Protein AF-A0A920RTP5-F1 (afdb_monomer_lite)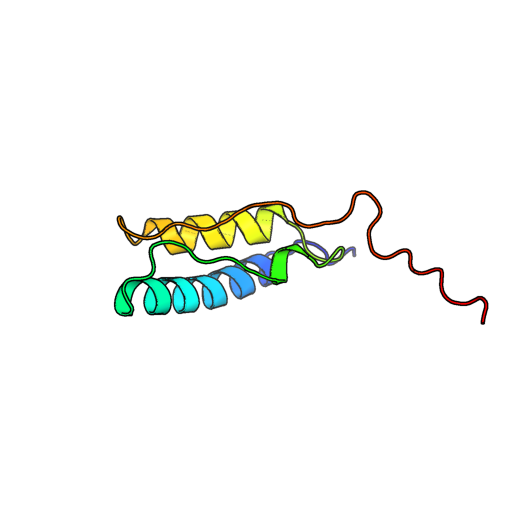

Foldseek 3Di:
DLPEPDPVLLVVLLVVLLVVLVVCVVVQHQEDEDPVLQDPRYDLCSNLVSNQVNNVVDPRHDYDSDRPHDPCHPPPPVPPD

pLDDT: mean 86.19, std 18.41, range [36.34, 98.69]

Sequence (81 aa):
MNLKGGKRCTKCFDMRFERSALYAHENNFSLFATTLGISRWKDLDQVNNSGLRAVSRYEDLNFWDFNWRKQGGFSQNDRNL

Structure (mmCIF, N/CA/C/O backbone):
data_AF-A0A920RTP5-F1
#
_entry.id   AF-A0A920RTP5-F1
#
loop_
_atom_site.group_PDB
_atom_site.id
_atom_site.type_symbol
_atom_site.label_atom_id
_atom_site.label_alt_id
_atom_site.label_comp_id
_atom_site.label_asym_id
_atom_site.label_entity_id
_atom_site.label_seq_id
_atom_site.pdbx_PDB_ins_code
_atom_site.Cartn_x
_atom_site.Cartn_y
_atom_site.Cartn_z
_atom_site.occupancy
_atom_site.B_iso_or_equiv
_atom_site.auth_seq_id
_atom_site.auth_comp_id
_atom_site.auth_asym_id
_atom_site.auth_atom_id
_atom_site.pdbx_PDB_model_num
ATOM 1 N N . MET A 1 1 ? 19.839 -10.380 -20.301 1.00 44.16 1 MET A N 1
ATOM 2 C CA . MET A 1 1 ? 18.561 -10.638 -19.598 1.00 44.16 1 MET A CA 1
ATOM 3 C C . MET A 1 1 ? 18.271 -9.444 -18.692 1.00 44.16 1 MET A C 1
ATOM 5 O O . MET A 1 1 ? 19.012 -9.221 -17.744 1.00 44.16 1 MET A O 1
ATOM 9 N N . ASN A 1 2 ? 17.285 -8.608 -19.028 1.00 46.47 2 ASN A N 1
ATOM 10 C CA . ASN A 1 2 ? 16.943 -7.419 -18.237 1.00 46.47 2 ASN A CA 1
ATOM 11 C C . ASN A 1 2 ? 16.148 -7.845 -16.990 1.00 46.47 2 ASN A C 1
ATOM 13 O O . ASN A 1 2 ? 14.964 -8.131 -17.078 1.00 46.47 2 ASN A O 1
ATOM 17 N N . LEU A 1 3 ? 16.804 -7.913 -15.828 1.00 57.69 3 LEU A N 1
ATOM 18 C CA . LEU A 1 3 ? 16.246 -8.412 -14.555 1.00 57.69 3 LEU A CA 1
ATOM 19 C C . LEU A 1 3 ? 15.331 -7.407 -13.818 1.00 57.69 3 LEU A C 1
ATOM 21 O O . LEU A 1 3 ? 15.141 -7.516 -12.604 1.00 57.69 3 LEU A O 1
ATOM 25 N N . LYS A 1 4 ? 14.774 -6.408 -14.513 1.00 61.81 4 LYS A N 1
ATOM 26 C CA . LYS A 1 4 ? 13.771 -5.508 -13.923 1.00 61.81 4 LYS A CA 1
ATOM 27 C C . LYS A 1 4 ? 12.405 -6.188 -13.956 1.00 61.81 4 LYS A C 1
ATOM 29 O O . LYS A 1 4 ? 12.020 -6.710 -14.993 1.00 61.81 4 LYS A O 1
ATOM 34 N N . GLY A 1 5 ? 11.684 -6.171 -12.837 1.00 68.19 5 GLY A N 1
ATOM 35 C CA . GLY A 1 5 ? 10.298 -6.650 -12.798 1.00 68.19 5 GLY A CA 1
ATOM 36 C C . GLY A 1 5 ? 10.129 -8.177 -12.802 1.00 68.19 5 GLY A C 1
ATOM 37 O O . GLY A 1 5 ? 9.100 -8.693 -13.223 1.00 68.19 5 GLY A O 1
ATOM 38 N N . GLY A 1 6 ? 11.129 -8.952 -12.373 1.00 85.69 6 GLY A N 1
ATOM 39 C CA . GLY A 1 6 ? 10.993 -10.414 -12.298 1.00 85.69 6 GLY A CA 1
ATOM 40 C C . GLY A 1 6 ? 10.114 -10.888 -11.129 1.00 85.69 6 GLY A C 1
ATOM 41 O O . GLY A 1 6 ? 9.989 -10.197 -10.122 1.00 85.69 6 GLY A O 1
ATOM 42 N N . LYS A 1 7 ? 9.607 -12.130 -11.192 1.00 90.44 7 LYS A N 1
ATOM 43 C CA . LYS A 1 7 ? 8.762 -12.758 -10.141 1.00 90.44 7 LYS A CA 1
ATOM 44 C C . LYS A 1 7 ? 9.350 -12.681 -8.720 1.00 90.44 7 LYS A C 1
ATOM 46 O O . LYS A 1 7 ? 8.619 -12.590 -7.736 1.00 90.44 7 LYS A O 1
ATOM 51 N N . ARG A 1 8 ? 10.684 -12.695 -8.595 1.00 93.25 8 ARG A N 1
ATOM 52 C CA . ARG A 1 8 ? 11.391 -12.533 -7.311 1.00 93.25 8 ARG A CA 1
ATOM 53 C C . ARG A 1 8 ? 11.120 -11.169 -6.665 1.00 93.25 8 ARG A C 1
ATOM 55 O O . ARG A 1 8 ? 11.045 -11.092 -5.442 1.00 93.25 8 ARG A O 1
ATOM 62 N N . CYS A 1 9 ? 10.999 -10.106 -7.466 1.00 93.75 9 CYS A N 1
ATOM 63 C CA . CYS A 1 9 ? 10.681 -8.765 -6.979 1.00 93.75 9 CYS A CA 1
ATOM 64 C C . CYS A 1 9 ? 9.290 -8.744 -6.351 1.00 93.75 9 CYS A C 1
ATOM 66 O O . CYS A 1 9 ? 9.182 -8.342 -5.198 1.00 93.75 9 CYS A O 1
ATOM 68 N N . THR A 1 10 ? 8.282 -9.283 -7.043 1.00 94.94 10 THR A N 1
ATOM 69 C CA . THR A 1 10 ? 6.914 -9.423 -6.519 1.00 94.94 10 THR A CA 1
ATOM 70 C C . THR A 1 10 ? 6.902 -10.146 -5.174 1.00 94.94 10 THR A C 1
ATOM 72 O O . THR A 1 10 ? 6.428 -9.584 -4.197 1.00 94.94 10 THR A O 1
ATOM 75 N N . LYS A 1 11 ? 7.547 -11.319 -5.071 1.00 96.19 11 LYS A N 1
ATOM 76 C CA . LYS A 1 11 ? 7.613 -12.077 -3.807 1.00 96.19 11 LYS A CA 1
ATOM 77 C C . LYS A 1 11 ? 8.269 -11.286 -2.666 1.00 96.19 11 LYS A C 1
ATOM 79 O O . LYS A 1 11 ? 7.838 -11.369 -1.521 1.00 96.19 11 LYS A O 1
ATOM 84 N N . CYS A 1 12 ? 9.320 -10.520 -2.968 1.00 96.19 12 CYS A N 1
ATOM 85 C CA . CYS A 1 12 ? 9.996 -9.671 -1.984 1.00 96.19 12 CYS A CA 1
ATOM 86 C C . CYS A 1 12 ? 9.111 -8.507 -1.519 1.00 96.19 12 CYS A C 1
ATOM 88 O O . CYS A 1 12 ? 9.103 -8.184 -0.333 1.00 96.19 12 CYS A O 1
ATOM 90 N N . PHE A 1 13 ? 8.378 -7.874 -2.438 1.00 97.44 13 PHE A N 1
ATOM 91 C CA . PHE A 1 13 ? 7.454 -6.793 -2.110 1.00 97.44 13 PHE A CA 1
ATOM 92 C C . PHE A 1 13 ? 6.259 -7.309 -1.311 1.00 97.44 13 PHE A C 1
ATOM 94 O O . PHE A 1 13 ? 5.957 -6.718 -0.283 1.00 97.44 13 PHE A O 1
ATOM 101 N N . ASP A 1 14 ? 5.669 -8.439 -1.708 1.00 97.88 14 ASP A N 1
ATOM 102 C CA . ASP A 1 14 ? 4.549 -9.070 -1.000 1.00 97.88 14 ASP A CA 1
ATOM 103 C C . ASP A 1 14 ? 4.909 -9.353 0.462 1.00 97.88 14 ASP A C 1
ATOM 105 O O . ASP A 1 14 ? 4.257 -8.838 1.360 1.00 97.88 14 ASP A O 1
ATOM 109 N N . MET A 1 15 ? 6.022 -10.053 0.714 1.00 97.81 15 MET A N 1
ATOM 110 C CA . MET A 1 15 ? 6.479 -10.358 2.078 1.00 97.81 15 MET A CA 1
ATOM 111 C C . MET A 1 15 ? 6.694 -9.095 2.928 1.00 97.81 15 MET A C 1
ATOM 113 O O . MET A 1 15 ? 6.386 -9.075 4.119 1.00 97.81 15 MET A O 1
ATOM 117 N N . ARG A 1 16 ? 7.253 -8.032 2.333 1.00 98.31 16 ARG A N 1
ATOM 118 C CA . ARG A 1 16 ? 7.480 -6.766 3.044 1.00 98.31 16 ARG A CA 1
ATOM 119 C C . ARG A 1 16 ? 6.164 -6.064 3.354 1.00 98.31 16 ARG A C 1
ATOM 121 O O . ARG A 1 16 ? 5.992 -5.597 4.475 1.00 98.31 16 ARG A O 1
ATOM 128 N N . PHE A 1 17 ? 5.253 -6.000 2.387 1.00 98.50 17 PHE A N 1
ATOM 129 C CA . PHE A 1 17 ? 3.985 -5.304 2.560 1.00 98.50 17 PHE A CA 1
ATOM 130 C C . PHE A 1 17 ? 3.006 -6.053 3.444 1.00 98.50 17 PHE A C 1
ATOM 132 O O . PHE A 1 17 ? 2.310 -5.393 4.201 1.00 98.50 17 PHE A O 1
ATOM 139 N N . GLU A 1 18 ? 2.999 -7.385 3.449 1.00 98.44 18 GLU A N 1
ATOM 140 C CA . GLU A 1 18 ? 2.203 -8.156 4.411 1.00 98.44 18 GLU A CA 1
ATOM 141 C C . GLU A 1 18 ? 2.589 -7.802 5.851 1.00 98.44 18 GLU A C 1
ATOM 143 O O . GLU A 1 18 ? 1.717 -7.529 6.676 1.00 98.44 18 GLU A O 1
ATOM 148 N N . ARG A 1 19 ? 3.895 -7.708 6.145 1.00 98.56 19 ARG A N 1
ATOM 149 C CA . ARG A 1 19 ? 4.355 -7.306 7.480 1.00 98.56 19 ARG A CA 1
ATOM 150 C C . ARG A 1 19 ? 4.040 -5.843 7.792 1.00 98.56 19 ARG A C 1
ATOM 152 O O . ARG A 1 19 ? 3.653 -5.549 8.920 1.00 98.56 19 ARG A O 1
ATOM 159 N N . SER A 1 20 ? 4.207 -4.937 6.827 1.00 98.56 20 SER A N 1
ATOM 160 C CA . SER A 1 20 ? 3.873 -3.517 7.008 1.00 98.56 20 SER A CA 1
ATOM 161 C C . SER A 1 20 ? 2.378 -3.291 7.223 1.00 98.56 20 SER A C 1
ATOM 163 O O . SER A 1 20 ? 2.020 -2.502 8.089 1.00 98.56 20 SER A O 1
ATOM 165 N N . ALA A 1 21 ? 1.522 -3.991 6.477 1.00 98.69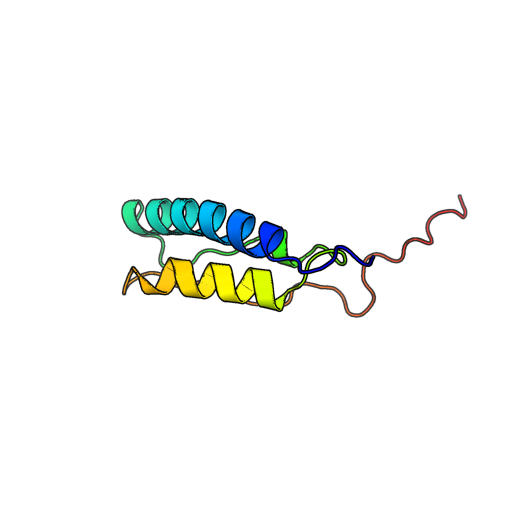 21 ALA A N 1
ATOM 166 C CA . ALA A 1 21 ? 0.075 -3.869 6.588 1.00 98.69 21 ALA A CA 1
ATOM 167 C C . ALA A 1 21 ? -0.429 -4.407 7.931 1.00 98.69 21 ALA A C 1
ATOM 169 O O . ALA A 1 21 ? -1.187 -3.720 8.604 1.00 98.69 21 ALA A O 1
ATOM 170 N N . LEU A 1 22 ? 0.072 -5.571 8.366 1.00 98.56 22 LEU A N 1
ATOM 171 C CA . LEU A 1 22 ? -0.241 -6.106 9.694 1.00 98.56 22 LEU A CA 1
ATOM 172 C C . LEU A 1 22 ? 0.133 -5.114 10.801 1.00 98.56 22 LEU A C 1
ATOM 174 O O . LEU A 1 22 ? -0.692 -4.800 11.648 1.00 98.56 22 LEU A O 1
ATOM 178 N N . TYR A 1 23 ? 1.356 -4.576 10.758 1.00 98.69 23 TYR A N 1
ATOM 179 C CA . TYR A 1 23 ? 1.797 -3.591 11.745 1.00 98.69 23 TYR A CA 1
ATOM 180 C C . TYR A 1 23 ? 0.921 -2.333 11.729 1.00 98.69 23 TYR A C 1
ATOM 182 O O . TYR A 1 23 ? 0.570 -1.816 12.785 1.00 98.69 23 TYR A O 1
ATOM 190 N N . ALA A 1 24 ? 0.571 -1.831 10.542 1.00 98.62 24 ALA A N 1
ATOM 191 C CA . ALA A 1 24 ? -0.263 -0.646 10.411 1.00 98.62 24 ALA A CA 1
ATOM 192 C C . ALA A 1 24 ? -1.658 -0.863 11.021 1.00 98.62 24 ALA A C 1
ATOM 194 O O . ALA A 1 24 ? -2.097 -0.039 11.822 1.00 98.62 24 ALA A O 1
ATOM 195 N N . HIS A 1 25 ? -2.288 -1.999 10.712 1.00 98.38 25 HIS A N 1
ATOM 196 C CA . HIS A 1 25 ? -3.585 -2.398 11.255 1.00 98.38 25 HIS A CA 1
ATOM 197 C C . HIS A 1 25 ? -3.545 -2.579 12.785 1.00 98.38 25 HIS A C 1
ATOM 199 O O . HIS A 1 25 ? -4.325 -1.954 13.495 1.00 98.38 25 HIS A O 1
ATOM 205 N N . GLU A 1 26 ? -2.572 -3.328 13.325 1.00 98.38 26 GLU A N 1
ATOM 206 C CA . GLU A 1 26 ? -2.421 -3.543 14.781 1.00 98.38 26 GLU A CA 1
ATOM 207 C C . GLU A 1 26 ? -2.212 -2.239 15.573 1.00 98.38 26 GLU A C 1
ATOM 209 O O . GLU A 1 26 ?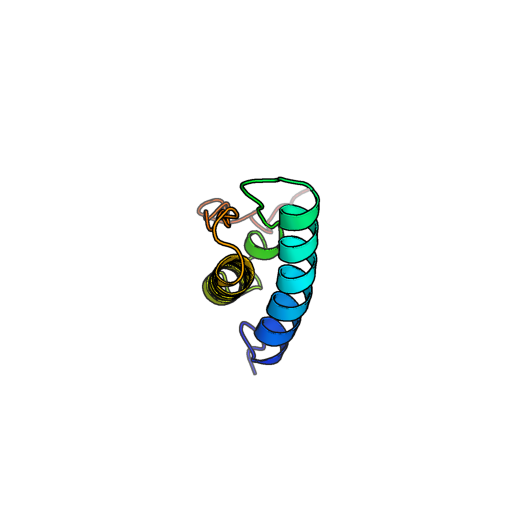 -2.475 -2.184 16.773 1.00 98.38 26 GLU A O 1
ATOM 214 N N . ASN A 1 27 ? -1.732 -1.184 14.909 1.00 98.56 27 ASN A N 1
ATOM 215 C CA . ASN A 1 27 ? -1.441 0.112 15.518 1.00 98.56 27 ASN A CA 1
ATOM 216 C C . ASN A 1 27 ? -2.433 1.213 15.102 1.00 98.56 27 ASN A C 1
ATOM 218 O O . ASN A 1 27 ? -2.172 2.387 15.360 1.00 98.56 27 ASN A O 1
ATOM 222 N N . ASN A 1 28 ? -3.578 0.853 14.510 1.00 98.06 28 ASN A N 1
ATOM 223 C CA . ASN A 1 28 ? -4.656 1.775 14.127 1.00 98.06 28 ASN A CA 1
ATOM 224 C C . ASN A 1 28 ? -4.224 2.889 13.153 1.00 98.06 28 ASN A C 1
ATOM 226 O O . ASN A 1 28 ? -4.746 4.006 13.190 1.00 98.06 28 ASN A O 1
ATOM 230 N N . PHE A 1 29 ? -3.257 2.615 12.276 1.00 98.56 29 PHE A N 1
ATOM 231 C CA . PHE A 1 29 ? -2.968 3.503 11.154 1.00 98.56 29 PHE A CA 1
ATOM 232 C C . PHE A 1 29 ? -3.969 3.243 10.029 1.00 98.56 29 PHE A C 1
ATOM 234 O O . PHE A 1 29 ? -4.183 2.101 9.648 1.00 98.56 29 PHE A O 1
ATOM 241 N N . SER A 1 30 ? -4.518 4.299 9.430 1.00 98.19 30 SER A N 1
ATOM 242 C CA . SER A 1 30 ? -5.463 4.177 8.308 1.00 98.19 30 SER A CA 1
ATOM 243 C C . SER A 1 30 ? -4.794 4.144 6.929 1.00 98.19 30 SER A C 1
ATOM 245 O O . SER A 1 30 ? -5.438 3.854 5.919 1.00 98.19 30 SER A O 1
ATOM 247 N N . LEU A 1 31 ? -3.499 4.467 6.858 1.00 97.94 31 LEU A N 1
ATOM 248 C CA . LEU A 1 31 ? -2.754 4.619 5.611 1.00 97.94 31 LEU A CA 1
ATOM 249 C C . LEU A 1 31 ? -1.269 4.312 5.821 1.00 97.94 31 LEU A C 1
ATOM 251 O O . LEU A 1 31 ? -0.659 4.804 6.771 1.00 97.94 31 LEU A O 1
ATOM 255 N N . PHE A 1 32 ? -0.653 3.587 4.887 1.00 97.94 32 PHE A N 1
ATOM 256 C CA . PHE A 1 32 ? 0.806 3.513 4.790 1.00 97.94 32 PHE A CA 1
ATOM 257 C C . PHE A 1 32 ? 1.309 3.701 3.353 1.00 97.94 32 PHE A C 1
ATOM 259 O O . PHE A 1 32 ? 0.570 3.563 2.379 1.00 97.94 32 PHE A O 1
ATOM 266 N N . ALA A 1 33 ? 2.596 4.026 3.219 1.00 96.88 33 ALA A N 1
ATOM 267 C CA . ALA A 1 33 ? 3.265 4.265 1.942 1.00 96.88 33 ALA A CA 1
ATOM 268 C C . ALA A 1 33 ? 4.623 3.550 1.887 1.00 96.88 33 ALA A C 1
ATOM 270 O O . ALA A 1 33 ? 5.084 2.960 2.867 1.00 96.88 33 ALA A O 1
ATOM 271 N N . THR A 1 34 ? 5.296 3.600 0.735 1.00 95.88 34 THR A N 1
ATOM 272 C CA . THR A 1 34 ? 6.588 2.929 0.546 1.00 95.88 34 THR A CA 1
ATOM 273 C C . THR A 1 34 ? 7.603 3.761 -0.223 1.00 95.88 34 THR A C 1
ATOM 275 O O . THR A 1 34 ? 7.307 4.364 -1.250 1.00 95.88 34 THR A O 1
ATOM 278 N N . THR A 1 35 ? 8.864 3.694 0.202 1.00 93.94 35 THR A N 1
ATOM 279 C CA . THR A 1 35 ? 9.995 4.251 -0.557 1.00 93.94 35 THR A CA 1
ATOM 280 C C . THR A 1 35 ? 10.448 3.329 -1.693 1.00 93.94 35 THR A C 1
ATOM 282 O O . THR A 1 35 ? 11.238 3.733 -2.550 1.00 93.94 35 THR A O 1
ATOM 285 N N . LEU A 1 36 ? 9.944 2.086 -1.760 1.00 93.31 36 LEU A N 1
ATOM 286 C CA . LEU A 1 36 ? 10.301 1.143 -2.822 1.00 93.31 36 LEU A CA 1
ATOM 287 C C . LEU A 1 36 ? 9.909 1.676 -4.210 1.00 93.31 36 LEU A C 1
ATOM 289 O O . LEU A 1 36 ? 10.662 1.440 -5.156 1.00 93.31 36 LEU A O 1
ATOM 293 N N . GLY A 1 37 ? 8.817 2.442 -4.318 1.00 90.31 37 GLY A N 1
ATOM 294 C CA . GLY A 1 37 ? 8.320 3.017 -5.573 1.00 90.31 37 GLY A CA 1
ATOM 295 C C . GLY A 1 37 ? 9.246 4.063 -6.209 1.00 90.31 37 GLY A C 1
ATOM 296 O O . GLY A 1 37 ? 9.233 4.237 -7.428 1.00 90.31 37 GLY A O 1
ATOM 297 N N . ILE A 1 38 ? 10.137 4.689 -5.431 1.00 90.00 38 ILE A N 1
ATOM 298 C CA . ILE A 1 38 ? 11.026 5.773 -5.896 1.00 90.00 38 ILE A CA 1
ATOM 299 C C . ILE A 1 38 ? 12.129 5.255 -6.841 1.00 90.00 38 ILE A C 1
ATOM 301 O O . ILE A 1 38 ? 12.626 5.979 -7.703 1.00 90.00 38 ILE A O 1
ATOM 305 N N . SER A 1 39 ? 12.529 3.986 -6.720 1.00 87.00 39 SER A N 1
ATOM 306 C CA . SER A 1 39 ? 13.658 3.446 -7.486 1.00 87.00 39 SER A CA 1
ATOM 307 C C . SER A 1 39 ? 13.335 3.275 -8.974 1.00 87.00 39 SER A C 1
ATOM 309 O O . SER A 1 39 ? 12.523 2.427 -9.333 1.00 87.00 39 SER A O 1
ATOM 311 N N . ARG A 1 40 ? 14.083 3.952 -9.861 1.00 83.19 40 ARG A N 1
ATOM 312 C CA . ARG A 1 40 ? 13.996 3.788 -11.334 1.00 83.19 40 ARG A CA 1
ATOM 313 C C . ARG A 1 40 ? 14.290 2.370 -11.847 1.00 83.19 40 ARG A C 1
ATOM 315 O O . ARG A 1 40 ? 14.097 2.054 -13.023 1.00 83.19 40 ARG A O 1
ATOM 322 N N . TRP A 1 41 ? 14.873 1.530 -10.995 1.00 85.88 41 TRP A N 1
ATOM 323 C CA . TRP A 1 41 ? 15.224 0.153 -11.333 1.00 85.88 41 TRP A CA 1
ATOM 324 C C . TRP A 1 41 ? 14.108 -0.835 -11.017 1.00 85.88 41 TRP A C 1
ATOM 326 O O . TRP A 1 41 ? 14.161 -1.967 -11.489 1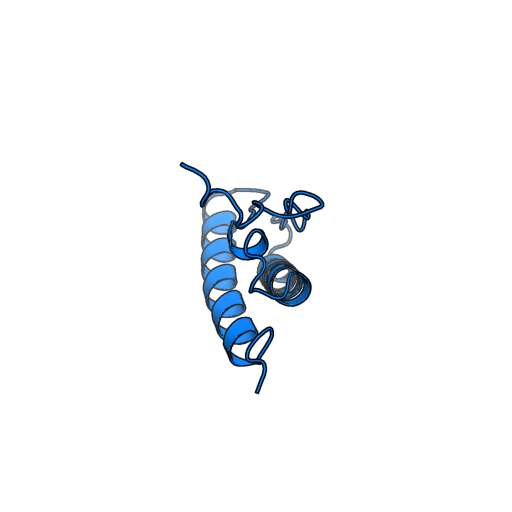.00 85.88 41 TRP A O 1
ATOM 336 N N . LYS A 1 42 ? 13.108 -0.413 -10.244 1.00 87.88 42 LYS A N 1
ATOM 337 C CA . LYS A 1 42 ? 11.960 -1.236 -9.888 1.00 87.88 42 LYS A CA 1
ATOM 338 C C . LYS A 1 42 ? 10.786 -0.907 -10.795 1.00 87.88 42 LYS A C 1
ATOM 340 O O . LYS A 1 42 ? 10.592 0.240 -11.200 1.00 87.88 42 LYS A O 1
ATOM 345 N N . ASP A 1 43 ? 10.009 -1.933 -11.080 1.00 91.81 43 ASP A N 1
ATOM 346 C CA . ASP A 1 43 ? 8.702 -1.800 -11.699 1.00 91.81 43 ASP A CA 1
ATOM 347 C C . ASP A 1 43 ? 7.736 -1.203 -10.661 1.00 91.81 43 ASP A C 1
ATOM 349 O O . ASP A 1 43 ? 7.604 -1.750 -9.563 1.00 91.81 43 ASP A O 1
ATOM 353 N N . LEU A 1 44 ? 7.161 -0.033 -10.964 1.00 92.38 44 LEU A N 1
ATOM 354 C CA . LEU A 1 44 ? 6.277 0.671 -10.032 1.00 92.38 44 LEU A CA 1
ATOM 355 C C . LEU A 1 44 ? 4.952 -0.073 -9.871 1.00 92.38 44 LEU A C 1
ATOM 357 O O . LEU A 1 44 ? 4.459 -0.172 -8.752 1.00 92.38 44 LEU A O 1
ATOM 361 N N . ASP A 1 45 ? 4.439 -0.670 -10.944 1.00 94.00 45 ASP A N 1
ATOM 362 C CA . ASP A 1 45 ? 3.173 -1.395 -10.919 1.00 94.00 45 ASP A CA 1
ATOM 363 C C . ASP A 1 45 ? 3.304 -2.641 -10.051 1.00 94.00 45 ASP A C 1
ATOM 365 O O . ASP A 1 45 ? 2.407 -2.966 -9.279 1.00 94.00 45 ASP A O 1
ATOM 369 N N . GLN A 1 46 ? 4.454 -3.319 -10.085 1.00 95.12 46 GLN A N 1
ATOM 370 C CA . GLN A 1 46 ? 4.710 -4.424 -9.158 1.00 95.12 46 GLN A CA 1
ATOM 371 C C . GLN A 1 46 ? 4.732 -3.981 -7.698 1.00 95.12 46 GLN A C 1
ATOM 373 O O . GLN A 1 46 ? 4.208 -4.695 -6.847 1.00 95.12 46 GLN A O 1
ATOM 378 N N . VAL A 1 47 ? 5.341 -2.830 -7.402 1.00 96.19 47 VAL A N 1
ATOM 379 C CA . VAL A 1 47 ? 5.361 -2.281 -6.041 1.00 96.19 47 VAL A CA 1
ATOM 380 C C . VAL A 1 47 ? 3.940 -1.937 -5.596 1.00 96.19 47 VAL A C 1
ATOM 382 O O . VAL A 1 47 ? 3.523 -2.382 -4.529 1.00 96.19 47 VAL A O 1
ATOM 385 N N . ASN A 1 48 ? 3.192 -1.209 -6.426 1.00 97.00 48 ASN A N 1
ATOM 386 C CA . ASN A 1 48 ? 1.843 -0.756 -6.107 1.00 97.00 48 ASN A CA 1
ATOM 387 C C . ASN A 1 48 ? 0.876 -1.931 -5.954 1.00 97.00 48 ASN A C 1
ATOM 389 O O . ASN A 1 48 ? 0.187 -2.027 -4.945 1.00 97.00 48 ASN A O 1
ATOM 393 N N . ASN A 1 49 ? 0.903 -2.892 -6.879 1.00 97.50 49 ASN A N 1
ATOM 394 C CA . ASN A 1 49 ? 0.065 -4.086 -6.799 1.00 97.50 49 ASN A CA 1
ATOM 395 C C . ASN A 1 49 ? 0.357 -4.924 -5.548 1.00 97.50 49 ASN A C 1
ATOM 397 O O . ASN A 1 49 ? -0.565 -5.486 -4.961 1.00 97.50 49 ASN A O 1
ATOM 401 N N . SER A 1 50 ? 1.620 -5.028 -5.123 1.00 98.12 50 SER A N 1
ATOM 402 C CA . SER A 1 50 ? 1.958 -5.706 -3.867 1.00 98.12 50 SER A CA 1
ATOM 403 C C . SER A 1 50 ? 1.445 -4.941 -2.638 1.00 98.12 50 SER A C 1
ATOM 405 O O . SER A 1 50 ? 0.956 -5.572 -1.705 1.00 98.12 50 SER A O 1
ATOM 407 N N . GLY A 1 51 ? 1.500 -3.604 -2.641 1.00 98.12 51 GLY A N 1
ATOM 408 C CA . GLY A 1 51 ? 0.925 -2.771 -1.577 1.00 98.12 51 GLY A CA 1
ATOM 409 C C . GLY A 1 51 ? -0.597 -2.910 -1.483 1.00 98.12 51 GLY A C 1
ATOM 410 O O . GLY A 1 51 ? -1.119 -3.210 -0.412 1.00 98.12 51 GLY A O 1
ATOM 411 N N . LEU A 1 52 ? -1.292 -2.801 -2.621 1.00 98.50 52 LEU A N 1
ATOM 412 C CA . LEU A 1 52 ? -2.747 -2.970 -2.735 1.00 98.50 52 LEU A CA 1
ATOM 413 C C . LEU A 1 52 ? -3.208 -4.363 -2.281 1.00 98.50 52 LEU A C 1
ATOM 415 O O . LEU A 1 52 ? -4.169 -4.486 -1.525 1.00 98.50 52 LEU A O 1
ATOM 419 N N . ARG A 1 53 ? -2.492 -5.428 -2.674 1.00 98.44 53 ARG A N 1
ATOM 420 C CA . ARG A 1 53 ? -2.786 -6.786 -2.186 1.00 98.44 53 ARG A CA 1
ATOM 421 C C . ARG A 1 53 ? -2.638 -6.902 -0.673 1.00 98.44 53 ARG A C 1
ATOM 423 O O . ARG A 1 53 ? -3.453 -7.571 -0.046 1.00 98.44 53 ARG A O 1
ATOM 430 N N . ALA A 1 54 ? -1.623 -6.276 -0.083 1.00 98.50 54 ALA A N 1
ATOM 431 C CA . ALA A 1 54 ? -1.409 -6.361 1.357 1.00 98.50 54 ALA A CA 1
ATOM 432 C C . ALA A 1 54 ? -2.530 -5.680 2.155 1.00 98.50 54 ALA A C 1
ATOM 434 O O . ALA A 1 54 ? -2.998 -6.259 3.133 1.00 98.50 54 ALA A O 1
ATOM 435 N N . VAL A 1 55 ? -2.991 -4.502 1.719 1.00 98.56 55 VAL A N 1
ATOM 436 C CA . VAL A 1 55 ? -4.095 -3.795 2.392 1.00 98.56 55 VAL A CA 1
ATOM 437 C C . VAL A 1 55 ? -5.454 -4.435 2.159 1.00 98.56 55 VAL A C 1
ATOM 439 O O . VAL A 1 55 ? -6.291 -4.351 3.038 1.00 98.56 55 VAL A O 1
ATOM 442 N N . SER A 1 56 ? -5.656 -5.176 1.061 1.00 98.25 56 SER A N 1
ATOM 443 C CA . SER A 1 56 ? -6.936 -5.860 0.783 1.00 98.25 56 SER A CA 1
ATOM 444 C C . SER A 1 56 ? -7.391 -6.864 1.858 1.00 98.25 56 SER A C 1
ATOM 446 O O . SER A 1 56 ? -8.513 -7.358 1.801 1.00 98.25 56 SER A O 1
ATOM 448 N N . ARG A 1 57 ? -6.521 -7.187 2.825 1.00 97.12 57 ARG A N 1
ATOM 449 C CA . ARG A 1 57 ? -6.816 -8.052 3.974 1.00 97.12 57 ARG A CA 1
ATOM 450 C C . ARG A 1 57 ? -7.441 -7.306 5.164 1.00 97.12 57 ARG A C 1
ATOM 452 O O . ARG A 1 57 ? -7.870 -7.973 6.098 1.00 97.12 57 ARG A O 1
ATOM 459 N N . TYR A 1 58 ? -7.455 -5.973 5.145 1.00 98.06 58 TYR A N 1
ATOM 460 C CA . TYR A 1 58 ? -7.877 -5.117 6.254 1.00 98.06 58 TYR A CA 1
ATOM 461 C C . TYR A 1 58 ? -8.816 -4.021 5.728 1.00 98.06 58 TYR A C 1
ATOM 463 O O . TYR A 1 58 ? -8.465 -3.297 4.801 1.00 98.06 58 TYR A O 1
ATOM 471 N N . GLU A 1 59 ? -10.014 -3.900 6.300 1.00 96.62 59 GLU A N 1
ATOM 472 C CA . GLU A 1 59 ? -11.038 -2.948 5.828 1.00 96.62 59 GLU A CA 1
ATOM 473 C C . GLU A 1 59 ? -10.716 -1.487 6.188 1.00 96.62 59 GLU A C 1
ATOM 475 O O . GLU A 1 59 ? -11.172 -0.560 5.521 1.00 96.62 59 GLU A O 1
ATOM 480 N N . ASP A 1 60 ? -9.920 -1.276 7.234 1.00 97.00 60 ASP A N 1
ATOM 481 C CA . ASP A 1 60 ? -9.586 0.020 7.829 1.00 97.00 60 ASP A CA 1
ATOM 482 C C . ASP A 1 60 ? -8.254 0.608 7.333 1.00 97.00 60 ASP A C 1
ATOM 484 O O . ASP A 1 60 ? -7.870 1.709 7.739 1.00 97.00 60 ASP A O 1
ATOM 488 N N . LEU A 1 61 ? -7.552 -0.094 6.439 1.00 98.50 61 LEU A N 1
ATOM 489 C CA . LEU A 1 61 ? -6.200 0.254 6.017 1.00 98.50 61 LEU A CA 1
ATOM 490 C C . LEU A 1 61 ? -6.109 0.507 4.512 1.00 98.50 61 LEU A C 1
ATOM 492 O O . LEU A 1 61 ? -6.551 -0.291 3.693 1.00 98.50 61 LEU A O 1
ATOM 496 N N . ASN A 1 62 ? -5.431 1.591 4.138 1.00 98.44 62 ASN A N 1
ATOM 497 C CA . ASN A 1 62 ? -5.166 1.952 2.749 1.00 98.44 62 ASN A CA 1
ATOM 498 C C . ASN A 1 62 ? -3.665 1.987 2.432 1.00 98.44 62 ASN A C 1
ATOM 500 O O . ASN A 1 62 ? -2.809 2.135 3.310 1.00 98.44 62 ASN A O 1
ATOM 504 N N . PHE A 1 63 ? -3.339 1.880 1.142 1.00 98.19 63 PHE A N 1
ATOM 505 C CA . PHE A 1 63 ? -1.979 2.011 0.624 1.00 98.19 63 PHE A CA 1
ATOM 506 C C . PHE A 1 63 ? -1.885 3.221 -0.305 1.00 98.19 63 PHE A C 1
ATOM 508 O O . PHE A 1 63 ? -2.667 3.342 -1.245 1.00 98.19 63 PHE A O 1
ATOM 515 N N . TRP A 1 64 ? -0.914 4.105 -0.067 1.00 96.81 64 TRP A N 1
ATOM 516 C CA . TRP A 1 64 ? -0.695 5.268 -0.923 1.00 96.81 64 TRP A CA 1
ATOM 517 C C . TRP A 1 64 ? 0.165 4.895 -2.137 1.00 96.81 64 TRP A C 1
ATOM 519 O O . TRP A 1 64 ? 1.397 4.921 -2.086 1.00 96.81 64 TRP A O 1
ATOM 529 N N . ASP A 1 65 ? -0.490 4.578 -3.248 1.00 93.12 65 ASP A N 1
ATOM 530 C CA . ASP A 1 65 ? 0.107 4.128 -4.513 1.00 93.12 65 ASP A CA 1
ATOM 531 C C . ASP A 1 65 ? 0.628 5.267 -5.412 1.00 93.12 65 ASP A C 1
ATOM 533 O O . ASP A 1 65 ? 0.892 5.085 -6.605 1.00 93.12 65 ASP A O 1
ATOM 537 N N . PHE A 1 66 ? 0.833 6.453 -4.837 1.00 88.94 66 PHE A N 1
ATOM 538 C CA . PHE A 1 66 ? 1.225 7.642 -5.580 1.00 88.94 66 PHE A CA 1
ATOM 539 C C . PHE A 1 66 ? 2.619 7.519 -6.201 1.00 88.94 66 PHE A C 1
ATOM 541 O O . PHE A 1 66 ? 3.582 7.043 -5.593 1.00 88.94 66 PHE A O 1
ATOM 548 N N . ASN A 1 67 ? 2.747 8.008 -7.434 1.00 87.88 67 ASN A N 1
ATOM 549 C CA . ASN A 1 67 ? 4.011 8.019 -8.151 1.00 87.88 67 ASN A CA 1
ATOM 550 C C . ASN A 1 67 ? 4.851 9.251 -7.779 1.00 87.88 67 ASN A C 1
ATOM 552 O O . ASN A 1 67 ? 4.717 10.323 -8.361 1.00 87.88 67 ASN A O 1
ATOM 556 N N . TRP A 1 68 ? 5.782 9.065 -6.844 1.00 81.69 68 TRP A N 1
ATOM 557 C CA . TRP A 1 68 ? 6.706 10.106 -6.371 1.00 81.69 68 TRP A CA 1
ATOM 558 C C . TRP A 1 68 ? 7.955 10.294 -7.249 1.00 81.69 68 TRP A C 1
ATOM 560 O O . TRP A 1 68 ? 8.892 11.000 -6.864 1.00 81.69 68 TRP A O 1
ATOM 570 N N . ARG A 1 69 ? 8.044 9.631 -8.410 1.00 85.62 69 ARG A N 1
ATOM 571 C CA . ARG A 1 69 ? 9.203 9.784 -9.299 1.00 85.62 69 ARG A CA 1
ATOM 572 C C . ARG A 1 69 ? 9.149 11.162 -9.955 1.00 85.62 69 ARG A C 1
ATOM 574 O O . ARG A 1 69 ? 8.196 11.477 -10.660 1.00 85.62 69 ARG A O 1
ATOM 581 N N . LYS A 1 70 ? 10.207 11.963 -9.784 1.00 75.25 70 LYS A N 1
ATOM 582 C CA . LYS A 1 70 ? 10.395 13.187 -10.580 1.00 75.25 70 LYS A CA 1
ATOM 583 C C . LYS A 1 70 ? 10.351 12.817 -12.067 1.00 75.25 70 LYS A C 1
ATOM 585 O O . LYS A 1 70 ? 11.005 11.846 -12.455 1.00 75.25 70 LYS A O 1
ATOM 590 N N . GLN A 1 71 ? 9.611 13.573 -12.880 1.00 61.00 71 GLN A N 1
ATOM 591 C CA . GLN A 1 71 ? 9.568 13.436 -14.342 1.00 61.00 71 GLN A CA 1
ATOM 592 C C . GLN A 1 71 ? 10.976 13.686 -14.931 1.00 61.00 71 GLN A C 1
ATOM 594 O O . GLN A 1 71 ? 11.316 14.808 -15.280 1.00 61.00 71 GLN A O 1
ATOM 599 N N . GLY A 1 72 ? 11.829 12.653 -14.946 1.00 54.66 72 GLY A N 1
ATOM 600 C CA . GLY A 1 72 ? 13.251 12.727 -15.329 1.00 54.66 72 GLY A CA 1
ATOM 601 C C . GLY A 1 72 ? 14.233 12.014 -14.381 1.00 54.66 72 GLY A C 1
ATOM 602 O O . GLY A 1 72 ? 15.376 11.774 -14.760 1.00 54.66 72 GLY A O 1
ATOM 603 N N . GLY A 1 73 ? 13.799 11.603 -13.180 1.00 52.28 73 GLY A N 1
ATOM 604 C CA . GLY A 1 73 ? 14.666 11.001 -12.155 1.00 52.28 73 GLY A CA 1
ATOM 605 C C . GLY A 1 73 ? 15.746 11.960 -11.628 1.00 52.28 73 GLY A C 1
ATOM 606 O O . GLY A 1 73 ? 15.915 13.064 -12.129 1.00 52.28 73 GLY A O 1
ATOM 607 N N . PHE A 1 74 ? 16.497 11.561 -10.596 1.00 52.97 74 PHE A N 1
ATOM 608 C CA . PHE A 1 74 ? 17.792 12.200 -10.338 1.00 52.97 74 PHE A CA 1
ATOM 609 C C . PHE A 1 74 ? 18.668 11.932 -11.569 1.00 52.97 74 PHE A C 1
ATOM 611 O O . PHE A 1 74 ? 19.034 10.779 -11.823 1.00 52.97 74 PHE A O 1
ATOM 618 N N . SER A 1 75 ? 18.924 12.962 -12.374 1.00 48.09 75 SER A N 1
ATOM 619 C CA . SER A 1 75 ? 19.826 12.896 -13.519 1.00 48.09 75 SER A CA 1
ATOM 620 C C . SER A 1 75 ? 21.184 12.397 -13.041 1.00 48.09 75 SER A C 1
ATOM 622 O O . SER A 1 75 ? 21.822 13.006 -12.191 1.00 48.09 75 SER A O 1
ATOM 624 N N . GLN A 1 76 ? 21.640 11.270 -13.578 1.00 52.16 76 GLN A N 1
ATOM 625 C CA . GLN A 1 76 ? 22.936 10.680 -13.246 1.00 52.16 76 GLN A CA 1
ATOM 626 C C . GLN A 1 76 ? 24.073 11.3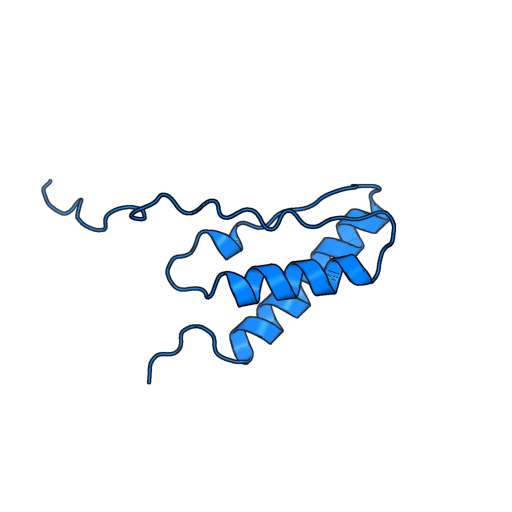82 -14.009 1.00 52.16 76 GLN A C 1
ATOM 628 O O . GLN A 1 76 ? 24.908 10.712 -14.605 1.00 52.16 76 GLN A O 1
ATOM 633 N N . ASN A 1 77 ? 24.071 12.718 -14.027 1.00 47.25 77 ASN A N 1
ATOM 634 C CA . ASN A 1 77 ? 25.078 13.531 -14.712 1.00 47.25 77 ASN A CA 1
ATOM 635 C C . ASN A 1 77 ? 25.721 14.610 -13.827 1.00 47.25 77 ASN A C 1
ATOM 637 O O . ASN A 1 77 ? 26.341 15.527 -14.350 1.00 47.25 77 ASN A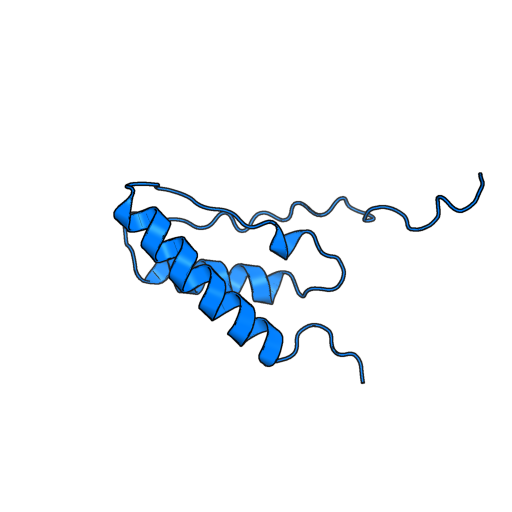 O 1
ATOM 641 N N . ASP A 1 78 ? 25.704 14.441 -12.504 1.00 47.47 78 ASP A N 1
ATOM 642 C CA . ASP A 1 78 ? 26.613 15.170 -11.606 1.00 47.47 78 ASP A CA 1
ATOM 643 C C . ASP A 1 78 ? 27.990 14.473 -11.585 1.00 47.47 78 ASP A C 1
ATOM 645 O O . ASP A 1 78 ? 28.445 13.953 -10.569 1.00 47.47 78 ASP A O 1
ATOM 649 N N . ARG A 1 79 ? 28.626 14.369 -12.759 1.00 43.75 79 ARG A N 1
ATOM 650 C CA . ARG A 1 79 ? 30.044 13.982 -12.918 1.00 43.75 79 ARG A CA 1
ATOM 651 C C . ARG A 1 79 ? 30.901 15.112 -13.504 1.00 43.75 79 ARG A C 1
ATOM 653 O O . ARG A 1 79 ? 32.006 14.853 -13.956 1.00 43.75 79 ARG A O 1
ATOM 660 N N . ASN A 1 80 ? 30.397 16.345 -13.477 1.00 36.34 80 ASN A N 1
ATOM 661 C CA . ASN A 1 80 ? 31.159 17.548 -13.819 1.00 36.34 80 ASN A CA 1
ATOM 662 C C . ASN A 1 80 ? 31.349 18.437 -12.577 1.00 36.34 80 ASN A C 1
ATOM 664 O O . ASN A 1 80 ? 30.902 19.582 -12.554 1.00 36.34 80 ASN A O 1
ATOM 668 N N . LEU A 1 81 ? 31.996 17.875 -11.553 1.00 40.88 81 LEU A N 1
ATOM 669 C CA . LEU A 1 81 ? 32.812 18.589 -10.567 1.00 40.88 81 LEU A CA 1
ATOM 670 C C . LEU A 1 81 ? 34.156 17.868 -10.485 1.00 40.88 81 LEU A C 1
ATOM 672 O O . LEU A 1 81 ? 34.121 16.618 -10.397 1.00 40.88 81 LEU A O 1
#

Radius of gyration: 14.9 Å; chains: 1; bounding box: 44×31×35 Å

Secondary structure (DSSP, 8-state):
---TT-HHHHHHHHHHHHHHHHHHHHTT-SEE--GGGG-TTS-HHHHHHHHHHHHTT-TT-EE-------TT-S-TT----